Protein AF-A0A537DQ21-F1 (afdb_monomer_lite)

Radius of gyration: 23.21 Å; chains: 1; bounding box: 79×29×56 Å

Sequence (182 aa):
MGNKAKCPYCGSSEFLPQNDAANEPIEVVCAACGGHASRQILLEWLTENAESGGIMHSEKDLIPLSEAAYLAVRRISLLSDSKIGTESQRLDTAAIALSVDVPIYAIDDRGALRRIDQKALLTGRIRDGGRRLVFGDKRAPITGLVVVKDEALKALDGLAALNIARAVNASDSTSRDGEDGR

pLDDT: mean 71.39, std 15.25, range [37.38, 91.62]

Structure (mmCIF, N/CA/C/O backbone):
data_AF-A0A537DQ21-F1
#
_entry.id   AF-A0A537DQ21-F1
#
loop_
_atom_site.group_PDB
_atom_site.id
_atom_site.type_symbol
_atom_site.label_atom_id
_atom_site.label_alt_id
_atom_site.label_comp_id
_atom_site.label_asym_id
_atom_site.label_entity_id
_atom_site.label_seq_id
_atom_site.pdbx_PDB_ins_code
_atom_site.Cartn_x
_atom_site.Cartn_y
_atom_site.Cartn_z
_atom_site.occupancy
_atom_site.B_iso_or_equiv
_atom_site.auth_seq_id
_atom_site.auth_comp_id
_atom_site.auth_asym_id
_atom_site.auth_atom_id
_atom_site.pdbx_PDB_model_num
ATOM 1 N N . MET A 1 1 ? -23.985 -18.567 19.179 1.00 38.38 1 MET A N 1
ATOM 2 C CA . MET A 1 1 ? -24.040 -17.891 20.493 1.00 38.38 1 MET A CA 1
ATOM 3 C C . MET A 1 1 ? -22.611 -17.563 20.886 1.00 38.38 1 MET A C 1
ATOM 5 O O . MET A 1 1 ? -21.898 -18.472 21.281 1.00 38.38 1 MET A O 1
ATOM 9 N N . GLY A 1 2 ? -22.160 -16.328 20.647 1.00 47.22 2 GLY A N 1
ATOM 10 C CA . GLY A 1 2 ? -20.809 -15.893 21.022 1.00 47.22 2 GLY A CA 1
ATOM 11 C C . GLY A 1 2 ? -20.709 -15.719 22.537 1.00 47.22 2 GLY A C 1
ATOM 12 O O . GLY A 1 2 ? -21.616 -15.150 23.149 1.00 47.22 2 GLY A O 1
ATOM 13 N N . ASN A 1 3 ? -19.657 -16.270 23.141 1.00 55.78 3 ASN A N 1
ATOM 14 C CA . ASN A 1 3 ? -19.362 -16.095 24.559 1.00 55.78 3 ASN A CA 1
ATOM 15 C C . ASN A 1 3 ? -18.824 -14.679 24.777 1.00 55.78 3 ASN A C 1
ATOM 17 O O . ASN A 1 3 ? -17.620 -14.475 24.704 1.00 55.78 3 ASN A O 1
ATOM 21 N N . LYS A 1 4 ? -19.721 -13.733 25.075 1.00 63.91 4 LYS A N 1
ATOM 22 C CA . LYS A 1 4 ? -19.331 -12.376 25.472 1.00 63.91 4 LYS A CA 1
ATOM 23 C C . LYS A 1 4 ? -18.371 -12.434 26.653 1.00 63.91 4 LYS A C 1
ATOM 25 O O . LYS A 1 4 ? -18.690 -13.080 27.660 1.00 63.91 4 LYS A O 1
ATOM 30 N N . ALA A 1 5 ? -17.255 -11.718 26.551 1.00 67.38 5 ALA A N 1
ATOM 31 C CA . ALA A 1 5 ? -16.325 -11.563 27.660 1.00 67.38 5 ALA A CA 1
ATOM 32 C C . ALA A 1 5 ? -17.066 -10.993 28.886 1.00 67.38 5 ALA A C 1
ATOM 34 O O . ALA A 1 5 ? -17.838 -10.035 28.781 1.00 67.38 5 ALA A O 1
ATOM 35 N N . LYS A 1 6 ? -16.869 -11.606 30.058 1.00 76.38 6 LYS A N 1
ATOM 36 C CA . LYS A 1 6 ? -17.468 -11.169 31.328 1.00 76.38 6 LYS A CA 1
ATOM 37 C C . LYS A 1 6 ? -16.381 -10.754 32.299 1.00 76.38 6 LYS A C 1
ATOM 39 O O . LYS A 1 6 ? -15.360 -11.425 32.426 1.00 76.38 6 LYS A O 1
ATOM 44 N N . CYS A 1 7 ? -16.623 -9.668 33.022 1.00 72.38 7 CYS A N 1
ATOM 45 C CA . CYS A 1 7 ? -15.722 -9.196 34.056 1.00 72.38 7 CYS A CA 1
ATOM 46 C C . CYS A 1 7 ? -15.596 -10.271 35.148 1.00 72.38 7 CYS A C 1
ATOM 48 O O . CYS A 1 7 ? -16.616 -10.672 35.710 1.00 72.38 7 CYS A O 1
ATOM 50 N N . PRO A 1 8 ? -14.379 -10.712 35.504 1.00 69.06 8 PRO A N 1
ATOM 51 C CA . PRO A 1 8 ? -14.191 -11.745 36.522 1.00 69.06 8 PRO A CA 1
ATOM 52 C C . PRO A 1 8 ? -14.562 -11.265 37.934 1.00 69.06 8 PRO A C 1
ATOM 54 O O . PRO A 1 8 ? -14.778 -12.088 38.817 1.00 69.06 8 PRO A O 1
ATOM 57 N N . TYR A 1 9 ? -14.658 -9.948 38.148 1.00 71.44 9 TYR A N 1
ATOM 58 C CA . TYR A 1 9 ? -14.951 -9.353 39.453 1.00 71.44 9 TYR A CA 1
ATOM 59 C C . TYR A 1 9 ? -16.447 -9.129 39.700 1.00 71.44 9 TYR A C 1
ATOM 61 O O . TYR A 1 9 ? -16.919 -9.349 40.810 1.00 71.44 9 TYR A O 1
ATOM 69 N N . CYS A 1 10 ? -17.200 -8.690 38.685 1.00 78.81 10 CYS A N 1
ATOM 70 C CA . CYS A 1 10 ? -18.622 -8.347 38.838 1.00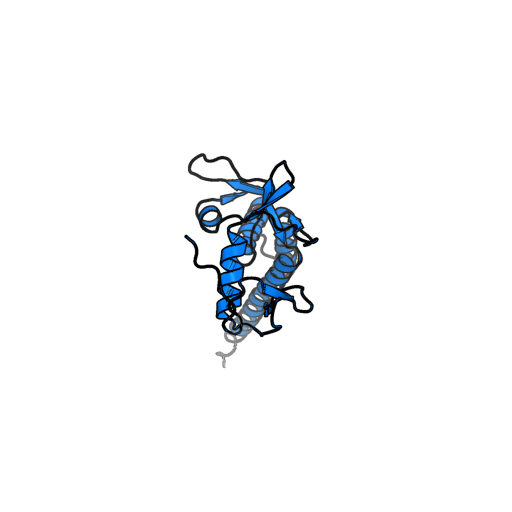 78.81 10 CYS A CA 1
ATOM 71 C C . CYS A 1 10 ? -19.557 -9.035 37.831 1.00 78.81 10 CYS A C 1
ATOM 73 O O . CYS A 1 10 ? -20.770 -8.866 37.907 1.00 78.81 10 CYS A O 1
ATOM 75 N N . GLY A 1 11 ? -19.022 -9.791 36.869 1.00 73.50 11 GLY A N 1
ATOM 76 C CA . GLY A 1 11 ? -19.802 -10.501 35.853 1.00 73.50 11 GLY A CA 1
ATOM 77 C C . GLY A 1 11 ? -20.388 -9.630 34.734 1.00 73.50 11 GLY A C 1
ATOM 78 O O . GLY A 1 11 ? -21.026 -10.184 33.838 1.00 73.50 11 GLY A O 1
ATOM 79 N N . SER A 1 12 ? -20.177 -8.306 34.752 1.00 78.19 12 SER A N 1
ATOM 80 C CA . SER A 1 12 ? -20.641 -7.395 33.693 1.00 78.19 12 SER A CA 1
ATOM 81 C C . SER A 1 12 ? -19.907 -7.636 32.369 1.00 78.19 12 SER A C 1
ATOM 83 O O . SER A 1 12 ? -18.726 -7.977 32.368 1.00 78.19 12 SER A O 1
ATOM 85 N N . SER A 1 13 ? -20.595 -7.442 31.244 1.00 75.94 13 SER A N 1
ATOM 86 C CA . SER A 1 13 ? -20.014 -7.489 29.892 1.00 75.94 13 SER A CA 1
ATOM 87 C C . SER A 1 13 ? -19.664 -6.103 29.336 1.00 75.94 13 SER A C 1
ATOM 89 O O . SER A 1 13 ? -19.333 -5.979 28.161 1.00 75.94 13 SER A O 1
ATOM 91 N N . GLU A 1 14 ? -19.800 -5.050 30.142 1.00 73.50 14 GLU A N 1
ATOM 92 C CA . GLU A 1 14 ? -19.530 -3.673 29.730 1.00 73.50 14 GLU A CA 1
ATOM 93 C C . GLU A 1 14 ? -18.108 -3.265 30.124 1.00 73.50 14 GLU A C 1
ATOM 95 O O . GLU A 1 14 ? -17.760 -3.163 31.308 1.00 73.50 14 GLU A O 1
ATOM 100 N N . PHE A 1 15 ? -17.285 -3.027 29.105 1.00 73.12 15 PHE A N 1
ATOM 101 C CA . PHE A 1 15 ? -15.885 -2.644 29.238 1.00 73.12 15 PHE A CA 1
ATOM 102 C C . PHE A 1 15 ? -15.621 -1.332 28.508 1.00 73.12 15 PHE A C 1
ATOM 104 O O . PHE A 1 15 ? -16.144 -1.107 27.416 1.00 73.12 15 PHE A O 1
ATOM 111 N N . LEU A 1 16 ? -14.792 -0.485 29.114 1.00 72.44 16 LEU A N 1
ATOM 112 C CA . LEU A 1 16 ? -14.299 0.753 28.526 1.00 72.44 16 LEU A CA 1
ATOM 113 C C . LEU A 1 16 ? -12.812 0.591 28.190 1.00 72.44 16 LEU A C 1
ATOM 115 O O . LEU A 1 16 ? -12.043 0.196 29.073 1.00 72.44 16 LEU A O 1
ATOM 119 N N . PRO A 1 17 ? -12.392 0.885 26.950 1.00 67.94 17 PRO A N 1
ATOM 120 C CA . PRO A 1 17 ? -10.983 0.874 26.598 1.00 67.94 17 PRO A CA 1
ATOM 121 C C . PRO A 1 17 ? -10.271 2.054 27.265 1.00 67.94 17 PRO A C 1
ATOM 123 O O . PRO A 1 17 ? -10.732 3.195 27.213 1.00 67.94 17 PRO A O 1
ATOM 126 N N . GLN A 1 18 ? -9.147 1.763 27.908 1.00 67.00 18 GLN A N 1
ATOM 12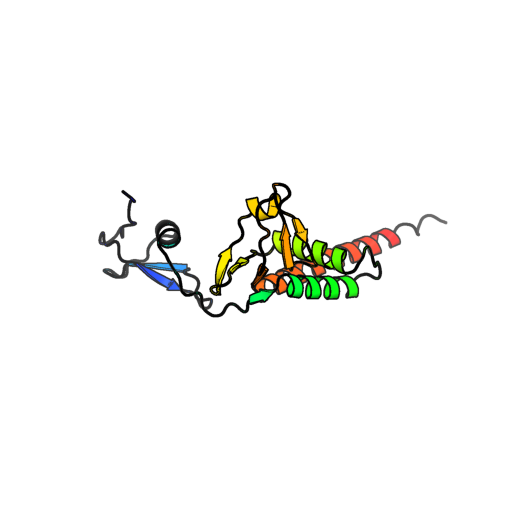7 C CA . GLN A 1 18 ? -8.156 2.750 28.301 1.00 67.00 18 GLN A CA 1
ATOM 128 C C . GLN A 1 18 ? -7.110 2.784 27.202 1.00 67.00 18 GLN A C 1
ATOM 130 O O . GLN A 1 18 ? -6.421 1.791 26.948 1.00 67.00 18 GLN A O 1
ATOM 135 N N . ASN A 1 19 ? -7.040 3.928 26.535 1.00 70.38 19 ASN A N 1
ATOM 136 C CA . ASN A 1 19 ? -6.126 4.117 25.432 1.00 70.38 19 ASN A CA 1
ATOM 137 C C . ASN A 1 19 ? -4.846 4.800 25.910 1.00 70.38 19 ASN A C 1
ATOM 139 O O . ASN A 1 19 ? -4.866 5.608 26.840 1.00 70.38 19 ASN A O 1
ATOM 143 N N . ASP A 1 20 ? -3.732 4.482 25.266 1.00 59.00 20 ASP A N 1
ATOM 144 C CA . ASP A 1 20 ? -2.487 5.209 25.465 1.00 59.00 20 ASP A CA 1
ATOM 145 C C . ASP A 1 20 ? -2.507 6.585 24.769 1.00 59.00 20 ASP A C 1
ATOM 147 O O . ASP A 1 20 ? -3.505 7.019 24.186 1.00 59.00 20 ASP A O 1
ATOM 151 N N . ALA A 1 21 ? -1.377 7.295 24.814 1.00 46.75 21 ALA A N 1
ATOM 152 C CA . ALA A 1 21 ? -1.223 8.586 24.144 1.00 46.75 21 ALA A CA 1
ATOM 153 C C . ALA A 1 21 ? -1.355 8.505 22.607 1.00 46.75 21 ALA A C 1
ATOM 155 O O . ALA A 1 21 ? -1.585 9.532 21.970 1.00 46.75 21 ALA A O 1
ATOM 156 N N . ALA A 1 22 ? -1.227 7.311 22.014 1.00 53.75 22 ALA A N 1
ATOM 157 C CA . ALA A 1 22 ? -1.464 7.041 20.596 1.00 53.75 22 ALA A CA 1
ATOM 158 C C . ALA A 1 22 ? -2.924 6.632 20.306 1.00 53.75 22 ALA A C 1
ATOM 160 O O . ALA A 1 22 ? -3.269 6.311 19.167 1.00 53.75 22 ALA A O 1
ATOM 161 N N . ASN A 1 23 ? -3.796 6.708 21.317 1.00 59.12 23 ASN A N 1
ATOM 162 C CA . ASN A 1 23 ? -5.193 6.295 21.284 1.00 59.12 23 ASN A CA 1
ATOM 163 C C . ASN A 1 23 ? -5.382 4.794 20.962 1.00 59.12 23 ASN A C 1
ATOM 165 O O . ASN A 1 23 ? -6.430 4.397 20.448 1.00 59.12 23 ASN A O 1
ATOM 169 N N . GLU A 1 24 ? -4.385 3.959 21.267 1.00 52.00 24 GLU A N 1
ATOM 170 C CA . GLU A 1 24 ? -4.451 2.504 21.131 1.00 52.00 24 GLU A CA 1
ATOM 171 C C . GLU A 1 24 ? -4.918 1.867 22.451 1.00 52.00 24 GLU A C 1
ATOM 173 O O . GLU A 1 24 ? -4.410 2.234 23.514 1.00 52.00 24 GLU A O 1
ATOM 178 N N . PRO A 1 25 ? -5.873 0.915 22.429 1.00 58.41 25 PRO A N 1
ATOM 179 C CA . PRO A 1 25 ? -6.387 0.299 23.646 1.00 58.41 25 PRO A CA 1
ATOM 180 C C . PRO A 1 25 ? -5.317 -0.597 24.276 1.00 58.41 25 PRO A C 1
ATOM 182 O O . PRO A 1 25 ? -5.022 -1.685 23.778 1.00 58.41 25 PRO A O 1
ATOM 185 N N . ILE A 1 26 ? -4.738 -0.136 25.384 1.00 64.75 26 ILE A N 1
ATOM 186 C CA . ILE A 1 26 ? -3.705 -0.856 26.144 1.00 64.75 26 ILE A CA 1
ATOM 187 C C . ILE A 1 26 ? -4.309 -1.714 27.253 1.00 64.75 26 ILE A C 1
ATOM 189 O O . ILE A 1 26 ? -3.779 -2.776 27.581 1.00 64.75 26 ILE A O 1
ATOM 193 N N . GLU A 1 27 ? -5.448 -1.286 27.792 1.00 67.88 27 GLU A N 1
ATOM 194 C CA . GLU A 1 27 ? -6.199 -1.997 28.818 1.00 67.88 27 GLU A CA 1
ATOM 195 C C . GLU A 1 27 ? -7.699 -1.799 28.602 1.00 67.88 27 GLU A C 1
ATOM 197 O O . GLU A 1 27 ? -8.142 -0.830 27.989 1.00 67.88 27 GLU A O 1
ATOM 202 N N . VAL A 1 28 ? -8.505 -2.714 29.130 1.00 70.06 28 VAL A N 1
ATOM 203 C CA . VAL A 1 28 ? -9.951 -2.521 29.249 1.00 70.06 28 VAL A CA 1
ATOM 204 C C . VAL A 1 28 ? -10.324 -2.560 30.718 1.00 70.06 28 VAL A C 1
ATOM 206 O O . VAL A 1 28 ? -9.917 -3.452 31.465 1.00 70.06 28 VAL A O 1
ATOM 209 N N . VAL A 1 29 ? -11.108 -1.576 31.136 1.00 75.00 29 VAL A N 1
ATOM 210 C CA . VAL A 1 29 ? -11.578 -1.440 32.511 1.00 75.00 29 VAL A CA 1
ATOM 211 C C . VAL A 1 29 ? -13.067 -1.731 32.530 1.00 75.00 29 VAL A C 1
ATOM 213 O O . VAL A 1 29 ? -13.823 -1.241 31.689 1.00 75.00 29 VAL A O 1
ATOM 216 N N . CYS A 1 30 ? -13.512 -2.553 33.479 1.00 77.12 30 CYS A N 1
ATOM 217 C CA . CYS A 1 30 ? -14.936 -2.816 33.626 1.00 77.12 30 CYS A CA 1
ATOM 218 C C . CYS A 1 30 ? -15.671 -1.532 34.026 1.00 77.12 30 CYS A C 1
ATOM 220 O O . CYS A 1 30 ? -15.371 -0.947 35.067 1.00 77.12 30 CYS A O 1
ATOM 222 N N . ALA A 1 31 ? -16.673 -1.135 33.239 1.00 75.31 31 ALA A N 1
ATOM 223 C CA . ALA A 1 31 ? -17.441 0.085 33.482 1.00 75.31 31 ALA A CA 1
ATOM 224 C C . ALA A 1 31 ? -18.227 0.036 34.806 1.00 75.31 31 ALA A C 1
ATOM 226 O O . ALA A 1 31 ? -18.458 1.066 35.430 1.00 75.31 31 ALA A O 1
ATOM 227 N N . ALA A 1 32 ? -18.616 -1.166 35.246 1.00 76.75 32 ALA A N 1
ATOM 228 C CA . ALA A 1 32 ? -19.454 -1.358 36.426 1.00 76.75 32 ALA A CA 1
ATOM 229 C C . ALA A 1 32 ? -18.672 -1.342 37.748 1.00 76.75 32 ALA A C 1
ATOM 231 O O . ALA A 1 32 ? -19.185 -0.861 38.754 1.00 76.75 32 ALA A O 1
ATOM 232 N N . CYS A 1 33 ? -17.454 -1.892 37.776 1.00 75.62 33 CYS A N 1
ATOM 233 C CA . CYS A 1 33 ? -16.698 -2.055 39.024 1.00 75.62 33 CYS A CA 1
ATOM 234 C C . CYS A 1 33 ? -15.294 -1.441 39.005 1.00 75.62 33 CYS A C 1
ATOM 236 O O . CYS A 1 33 ? -14.586 -1.548 40.002 1.00 75.62 33 CYS A O 1
ATOM 238 N N . GLY A 1 34 ? -14.857 -0.857 37.885 1.00 70.19 34 GLY A N 1
ATOM 239 C CA . GLY A 1 34 ? -13.508 -0.300 37.739 1.00 70.19 34 GLY A CA 1
ATOM 240 C C . GLY A 1 34 ? -12.388 -1.348 37.756 1.00 70.19 34 GLY A C 1
ATOM 241 O O . GLY A 1 34 ? -11.220 -0.998 37.865 1.00 70.19 34 GLY A O 1
ATOM 242 N N . GLY A 1 35 ? -12.725 -2.639 37.677 1.00 70.75 35 GLY A N 1
ATOM 243 C CA . GLY A 1 35 ? -11.740 -3.718 37.693 1.00 70.75 35 GLY A CA 1
ATOM 244 C C . GLY A 1 35 ? -10.944 -3.752 36.390 1.00 70.75 35 GLY A C 1
ATOM 245 O O . GLY A 1 35 ? -11.543 -3.818 35.312 1.00 70.75 35 GLY A O 1
ATOM 246 N N . HIS A 1 36 ? -9.614 -3.733 36.494 1.00 66.50 36 HIS A N 1
ATOM 247 C CA . HIS A 1 36 ? -8.709 -3.908 35.358 1.00 66.50 36 HIS A CA 1
ATOM 248 C C . HIS A 1 36 ? -8.836 -5.334 34.824 1.00 66.50 36 HIS A C 1
ATOM 250 O O . HIS A 1 36 ? -8.743 -6.303 35.585 1.00 66.50 36 HIS A O 1
ATOM 256 N N . ALA A 1 37 ? -9.086 -5.475 33.525 1.00 62.75 37 ALA A N 1
ATOM 257 C CA . ALA A 1 37 ? -9.184 -6.780 32.894 1.00 62.75 37 ALA A CA 1
ATOM 258 C C . ALA A 1 37 ? -7.824 -7.205 32.325 1.00 62.75 37 ALA A C 1
ATOM 260 O O . ALA A 1 37 ? -7.077 -6.407 31.763 1.00 62.75 37 ALA A O 1
ATOM 261 N N . SER A 1 38 ? -7.501 -8.489 32.475 1.00 61.75 38 SER A N 1
ATOM 262 C CA . SER A 1 38 ? -6.268 -9.075 31.955 1.00 61.75 38 SER A CA 1
ATOM 263 C C . SER A 1 38 ? -6.226 -9.029 30.422 1.00 61.75 38 SER A C 1
ATOM 265 O O . SER A 1 38 ? -7.258 -9.016 29.750 1.00 61.75 38 SER A O 1
ATOM 267 N N . ARG A 1 39 ? -5.012 -9.074 29.854 1.00 60.56 39 ARG A N 1
ATOM 268 C CA . ARG A 1 39 ? -4.732 -9.035 28.402 1.00 60.56 39 ARG A CA 1
ATOM 269 C C . ARG A 1 39 ? -5.609 -9.972 27.556 1.00 60.56 39 ARG A C 1
ATOM 271 O O . ARG A 1 39 ? -5.870 -9.686 26.396 1.00 60.56 39 ARG A O 1
ATOM 278 N N . GLN A 1 40 ? -6.065 -11.084 28.125 1.00 65.94 40 GLN A N 1
ATOM 279 C CA . GLN A 1 40 ? -6.933 -12.040 27.442 1.00 65.94 40 GLN A CA 1
ATOM 280 C C . GLN A 1 40 ? -8.330 -11.470 27.139 1.00 65.94 40 GLN A C 1
ATOM 282 O O . GLN A 1 40 ? -8.832 -11.659 26.039 1.00 65.94 40 GLN A O 1
ATOM 287 N N . ILE A 1 41 ? -8.900 -10.685 28.057 1.00 65.62 41 ILE A N 1
ATOM 288 C CA . ILE A 1 41 ? -10.210 -10.036 27.890 1.00 65.62 41 ILE A CA 1
ATOM 289 C C . ILE A 1 41 ? -10.126 -8.892 26.868 1.00 65.62 41 ILE A C 1
ATOM 291 O O . ILE A 1 41 ? -11.047 -8.704 26.079 1.00 65.62 41 ILE A O 1
ATOM 295 N N . LEU A 1 42 ? -8.999 -8.169 26.829 1.00 63.75 42 LEU A N 1
ATOM 296 C CA . LEU A 1 42 ? -8.722 -7.166 25.794 1.00 63.75 42 LEU A CA 1
ATOM 297 C C . LEU A 1 42 ? -8.724 -7.796 24.392 1.00 63.75 42 LEU A C 1
ATOM 299 O O . LEU A 1 42 ? -9.329 -7.254 23.471 1.00 63.75 42 LEU A O 1
ATOM 303 N N . LEU A 1 43 ? -8.073 -8.952 24.235 1.00 63.88 43 LEU A N 1
ATOM 304 C CA . LEU A 1 43 ? -8.009 -9.658 22.954 1.00 63.88 43 LEU A CA 1
ATOM 305 C C . LEU A 1 43 ? -9.382 -10.178 22.513 1.00 63.88 43 LEU A C 1
ATOM 307 O O . LEU A 1 43 ? -9.736 -10.000 21.351 1.00 63.88 43 LEU A O 1
ATOM 311 N N . GLU A 1 44 ? -10.163 -10.752 23.431 1.00 67.44 44 GLU A N 1
ATOM 312 C CA . GLU A 1 44 ? -11.531 -11.212 23.150 1.00 67.44 44 GLU A CA 1
ATOM 313 C C . GLU A 1 44 ? -12.445 -10.044 22.738 1.00 67.44 44 GLU A C 1
ATOM 315 O O . GLU A 1 44 ? -13.144 -10.130 21.727 1.00 67.44 44 GLU A O 1
ATOM 320 N N . TRP A 1 45 ? -12.368 -8.907 23.440 1.00 65.12 45 TRP A N 1
ATOM 321 C CA . TRP A 1 45 ? -13.129 -7.700 23.104 1.00 65.12 45 TRP A CA 1
ATOM 322 C C . TRP A 1 45 ? -12.741 -7.129 21.731 1.00 65.12 45 TRP A C 1
ATOM 324 O O . TRP A 1 45 ? -13.616 -6.754 20.950 1.00 65.12 45 TRP A O 1
ATOM 334 N N . LEU A 1 46 ? -11.448 -7.097 21.392 1.00 62.91 46 LEU A N 1
ATOM 335 C CA . LEU A 1 46 ? -10.978 -6.639 20.079 1.00 62.91 46 LEU A CA 1
ATOM 336 C C . LEU A 1 46 ? -11.475 -7.540 18.942 1.00 62.91 46 LEU A C 1
ATOM 338 O O . LEU A 1 46 ? -11.837 -7.033 17.881 1.00 62.91 46 LEU A O 1
ATOM 342 N N . THR A 1 47 ? -11.535 -8.857 19.156 1.00 61.16 47 THR A N 1
ATOM 343 C CA . THR A 1 47 ? -12.077 -9.789 18.157 1.00 61.16 47 THR A CA 1
ATOM 344 C C . THR A 1 47 ? -13.591 -9.671 18.002 1.00 61.16 47 THR A C 1
ATOM 346 O O . THR A 1 47 ? -14.079 -9.701 16.877 1.00 61.16 47 THR A O 1
ATOM 349 N N . GLU A 1 48 ? -14.340 -9.461 19.090 1.00 57.69 48 GLU A N 1
ATOM 350 C CA . GLU A 1 48 ? -15.802 -9.311 19.031 1.00 57.69 48 GLU A CA 1
ATOM 351 C C . GLU A 1 48 ? -16.231 -7.989 18.364 1.00 57.69 48 GLU A C 1
ATOM 353 O O . GLU A 1 48 ? -17.200 -7.964 17.601 1.00 57.69 48 GLU A O 1
ATOM 358 N N . ASN A 1 49 ? -15.492 -6.894 18.584 1.00 50.56 49 ASN A N 1
ATOM 359 C CA . ASN A 1 49 ? -15.772 -5.597 17.951 1.00 50.56 49 ASN A CA 1
ATOM 360 C C . ASN A 1 49 ? -15.244 -5.492 16.511 1.00 50.56 49 ASN A C 1
ATOM 362 O O . ASN A 1 49 ? -15.695 -4.632 15.758 1.00 50.56 49 ASN A O 1
ATOM 366 N N . ALA A 1 50 ? -14.335 -6.377 16.091 1.00 51.62 50 ALA A N 1
ATOM 367 C CA . ALA A 1 50 ? -13.914 -6.460 14.693 1.00 51.62 50 ALA A CA 1
ATOM 368 C C . ALA A 1 50 ? -15.016 -7.033 13.777 1.00 51.62 50 ALA A C 1
ATOM 370 O O . ALA A 1 50 ? -15.037 -6.731 12.583 1.00 51.62 50 ALA A O 1
ATOM 371 N N . GLU A 1 51 ? -15.946 -7.830 14.317 1.00 45.00 51 GLU A N 1
ATOM 372 C CA . GLU A 1 51 ? -16.997 -8.500 13.535 1.00 45.00 51 GLU A CA 1
ATOM 373 C C . GLU A 1 51 ? -18.318 -7.709 13.452 1.00 45.00 51 GLU A C 1
ATOM 375 O O . GLU A 1 51 ? -19.143 -7.983 12.580 1.00 45.00 51 GLU A O 1
ATOM 380 N N . SER A 1 52 ? -18.526 -6.694 14.299 1.00 39.56 52 SER A N 1
ATOM 381 C CA . SER A 1 52 ? -19.750 -5.875 14.322 1.00 39.56 52 SER A CA 1
ATOM 382 C C . SER A 1 52 ? -19.479 -4.406 13.993 1.00 39.56 52 SER A C 1
ATOM 384 O O . SER A 1 52 ? -19.466 -3.565 14.876 1.00 39.56 52 SER A O 1
ATOM 386 N N . GLY A 1 53 ? -19.329 -4.111 12.700 1.00 38.09 53 GLY A N 1
ATOM 387 C CA . GLY A 1 53 ? -19.711 -2.833 12.086 1.00 38.09 53 GLY A CA 1
ATOM 388 C C . GLY A 1 53 ? -19.011 -1.544 12.544 1.00 38.09 53 GLY A C 1
ATOM 389 O O . GLY A 1 53 ? -19.270 -1.021 13.616 1.00 38.09 53 GLY A O 1
ATOM 390 N N . GLY A 1 54 ? -18.300 -0.925 11.597 1.00 41.66 54 GLY A N 1
ATOM 391 C CA . GLY A 1 54 ? -18.250 0.532 11.453 1.00 41.66 54 GLY A CA 1
ATOM 392 C C . GLY A 1 54 ? -17.549 1.281 12.578 1.00 41.66 54 GLY A C 1
ATOM 393 O O . GLY A 1 54 ? -18.192 1.830 13.464 1.00 41.66 54 GLY A O 1
ATOM 394 N N . ILE A 1 55 ? -16.232 1.418 12.465 1.00 37.38 55 ILE A N 1
ATOM 395 C CA . ILE A 1 55 ? -15.496 2.380 13.277 1.00 37.38 55 ILE A CA 1
ATOM 396 C C . ILE A 1 55 ? -15.127 3.550 12.373 1.00 37.38 55 ILE A C 1
ATOM 398 O O . ILE A 1 55 ? -14.384 3.405 11.402 1.00 37.38 55 ILE A O 1
ATOM 402 N N . MET A 1 56 ? -15.705 4.709 12.688 1.00 39.44 56 MET A N 1
ATOM 403 C CA . MET A 1 56 ? -15.182 6.013 12.301 1.00 39.44 56 MET A CA 1
ATOM 404 C C . MET A 1 56 ? -13.682 6.027 12.615 1.00 39.44 56 MET A C 1
ATOM 406 O O . MET A 1 56 ? -13.292 6.067 13.780 1.00 39.44 56 MET A O 1
ATOM 410 N N . HIS A 1 57 ? -12.835 5.952 11.591 1.00 40.22 57 HIS A N 1
ATOM 411 C CA . HIS A 1 57 ? -11.396 6.049 11.778 1.00 40.22 57 HIS A CA 1
ATOM 412 C C . HIS A 1 57 ? -10.960 7.495 11.565 1.00 40.22 57 HIS A C 1
ATOM 414 O O . HIS A 1 57 ? -11.010 8.024 10.457 1.00 40.22 57 HIS A O 1
ATOM 420 N N . SER A 1 58 ? -10.571 8.100 12.688 1.00 37.69 58 SER A N 1
ATOM 421 C CA . SER A 1 58 ? -9.809 9.340 12.818 1.00 37.69 58 SER A CA 1
ATOM 422 C C . SER A 1 58 ? -8.737 9.462 11.732 1.00 37.69 58 SER A C 1
ATOM 424 O O . SER A 1 58 ? -8.097 8.465 11.401 1.00 37.69 58 SER A O 1
ATOM 426 N N . GLU A 1 59 ? -8.563 10.683 11.225 1.00 45.41 59 GLU A N 1
ATOM 427 C CA . GLU A 1 59 ? -7.624 11.172 10.200 1.00 45.41 59 GLU A CA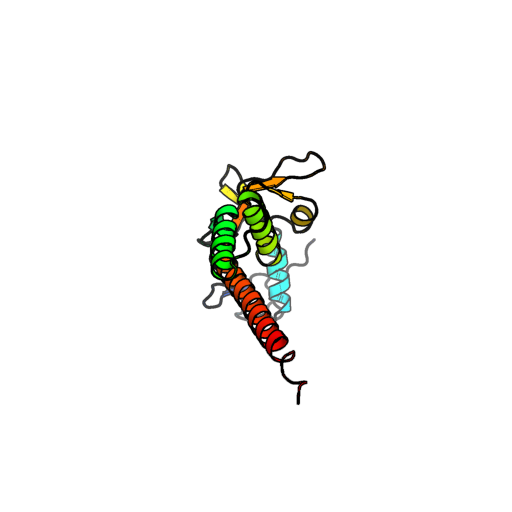 1
ATOM 428 C C . GLU A 1 59 ? -6.224 10.518 10.222 1.00 45.41 59 GLU A C 1
ATOM 430 O O . GLU A 1 59 ? -5.232 11.133 10.605 1.00 45.41 59 GLU A O 1
ATOM 435 N N . LYS A 1 60 ? -6.091 9.264 9.781 1.00 56.47 60 LYS A N 1
ATOM 436 C CA . LYS A 1 60 ? -4.794 8.753 9.336 1.00 56.47 60 LYS A CA 1
ATOM 437 C C . LYS A 1 60 ? -4.534 9.399 7.984 1.00 56.47 60 LYS A C 1
ATOM 439 O O . LYS A 1 60 ? -5.330 9.217 7.068 1.00 56.47 60 LYS A O 1
ATOM 444 N N . ASP A 1 61 ? -3.449 10.159 7.879 1.00 82.00 61 ASP A N 1
ATOM 445 C CA . ASP A 1 61 ? -3.000 10.806 6.644 1.00 82.00 61 ASP A CA 1
ATOM 446 C C . ASP A 1 61 ? -2.762 9.702 5.589 1.00 82.00 61 ASP A C 1
ATOM 448 O O . ASP A 1 61 ? -1.738 9.012 5.593 1.00 82.00 61 ASP A O 1
ATOM 452 N N . LEU A 1 62 ? -3.764 9.431 4.750 1.00 85.81 62 LEU A N 1
ATOM 453 C CA . LEU A 1 62 ? -3.700 8.406 3.711 1.00 85.81 62 LEU A CA 1
ATOM 454 C C . LEU A 1 62 ? -3.105 9.027 2.455 1.00 85.81 62 LEU A C 1
ATOM 456 O O . LEU A 1 62 ? -3.580 10.057 1.980 1.00 85.81 62 LEU A O 1
ATOM 460 N N . ILE A 1 63 ? -2.108 8.364 1.879 1.00 87.81 63 ILE A N 1
ATOM 461 C CA . ILE A 1 63 ? -1.567 8.735 0.571 1.00 87.81 63 ILE A CA 1
ATOM 462 C C . ILE A 1 63 ? -1.833 7.625 -0.446 1.00 87.81 63 ILE A C 1
ATOM 464 O O . ILE A 1 63 ? -1.857 6.441 -0.083 1.00 87.81 63 ILE A O 1
ATOM 468 N N . PRO A 1 64 ? -2.014 7.966 -1.733 1.00 91.62 64 PRO A N 1
ATOM 469 C CA . PRO A 1 64 ? -2.058 6.980 -2.801 1.00 91.62 64 PRO A CA 1
ATOM 470 C C . PRO A 1 64 ? -0.823 6.078 -2.774 1.00 91.62 64 PRO A C 1
ATOM 472 O O . PRO A 1 64 ? 0.308 6.552 -2.647 1.00 91.62 64 PRO A O 1
ATOM 475 N N . LEU A 1 65 ? -1.010 4.775 -2.989 1.00 91.62 65 LEU A N 1
ATOM 476 C CA . LEU A 1 65 ? 0.104 3.826 -3.070 1.00 91.62 65 LEU A CA 1
ATOM 477 C C . LEU A 1 65 ? 1.100 4.216 -4.174 1.00 91.62 65 LEU A C 1
ATOM 479 O O . LEU A 1 65 ? 2.305 4.044 -4.012 1.00 91.62 65 LEU A O 1
ATOM 483 N N . SER A 1 66 ? 0.621 4.804 -5.273 1.00 88.31 66 SER A N 1
ATOM 484 C CA . SER A 1 66 ? 1.489 5.334 -6.327 1.00 88.31 66 SER A CA 1
ATOM 485 C C . SER A 1 66 ? 2.372 6.493 -5.867 1.00 88.31 66 SER A C 1
ATOM 487 O O . SER A 1 66 ? 3.493 6.641 -6.345 1.00 88.31 66 SER A O 1
ATOM 489 N N . GLU A 1 67 ? 1.878 7.318 -4.943 1.00 87.81 67 GLU A N 1
ATOM 490 C CA . GLU A 1 67 ? 2.654 8.407 -4.351 1.00 87.81 67 GLU A CA 1
ATOM 491 C C . GLU A 1 67 ? 3.700 7.856 -3.378 1.00 87.81 67 GLU A C 1
ATOM 493 O O . GLU A 1 67 ? 4.876 8.201 -3.481 1.00 87.81 67 GLU A O 1
ATOM 498 N N . ALA A 1 68 ? 3.318 6.910 -2.516 1.00 89.62 68 ALA A N 1
ATOM 499 C CA . ALA A 1 68 ? 4.262 6.214 -1.642 1.00 89.62 68 ALA A CA 1
ATOM 500 C C . ALA A 1 68 ? 5.373 5.508 -2.445 1.00 89.62 68 ALA A C 1
ATOM 502 O O . ALA A 1 68 ? 6.557 5.631 -2.129 1.00 89.62 68 ALA A O 1
ATOM 503 N N . ALA A 1 69 ? 5.013 4.833 -3.539 1.00 88.88 69 ALA A N 1
ATOM 504 C CA . ALA A 1 69 ? 5.961 4.194 -4.447 1.00 88.88 69 ALA A CA 1
ATOM 505 C C . ALA A 1 69 ? 6.893 5.206 -5.129 1.00 88.88 69 ALA A C 1
ATOM 507 O O . ALA A 1 69 ? 8.083 4.941 -5.303 1.00 88.88 69 ALA A O 1
ATOM 508 N N . TYR A 1 70 ? 6.384 6.385 -5.485 1.00 85.75 70 TYR A N 1
ATOM 509 C CA . TYR A 1 70 ? 7.203 7.463 -6.030 1.00 85.75 70 TYR A CA 1
ATOM 510 C C . TYR A 1 70 ? 8.231 7.978 -5.021 1.00 85.75 70 TYR A C 1
ATOM 512 O O . TYR A 1 70 ? 9.409 8.118 -5.362 1.00 85.75 70 TYR A O 1
ATOM 520 N N . LEU A 1 71 ? 7.812 8.202 -3.772 1.00 85.81 71 LEU A N 1
ATOM 521 C CA . LEU A 1 71 ? 8.709 8.579 -2.678 1.00 85.81 71 LEU A CA 1
ATOM 522 C C . LEU A 1 71 ? 9.785 7.509 -2.453 1.00 85.81 71 LEU A C 1
ATOM 524 O O . LEU A 1 71 ? 10.963 7.843 -2.313 1.00 85.81 71 LEU A O 1
ATOM 528 N N . ALA A 1 72 ? 9.409 6.231 -2.524 1.00 83.81 72 ALA A N 1
ATOM 529 C CA . ALA A 1 72 ? 10.334 5.108 -2.429 1.00 83.81 72 ALA A CA 1
ATOM 530 C C . ALA A 1 72 ? 11.394 5.127 -3.538 1.00 83.81 72 ALA A C 1
ATOM 532 O O . ALA A 1 72 ? 12.593 5.083 -3.263 1.00 83.81 72 ALA A O 1
ATOM 533 N N . VAL A 1 73 ? 10.965 5.237 -4.801 1.00 79.94 73 VAL A N 1
ATOM 534 C CA . VAL A 1 73 ? 11.873 5.261 -5.957 1.00 79.94 73 VAL A CA 1
ATOM 535 C C . VAL A 1 73 ? 12.798 6.469 -5.890 1.00 79.94 73 VAL A C 1
ATOM 537 O O . VAL A 1 73 ? 13.991 6.327 -6.153 1.00 79.94 73 VAL A O 1
ATOM 540 N N . ARG A 1 74 ? 12.285 7.644 -5.508 1.00 81.00 74 ARG A N 1
ATOM 541 C CA . ARG A 1 74 ? 13.089 8.852 -5.272 1.00 81.00 74 ARG A CA 1
ATOM 542 C C . ARG A 1 74 ? 14.158 8.606 -4.216 1.00 81.00 74 ARG A C 1
ATOM 544 O O . ARG A 1 74 ? 15.320 8.910 -4.460 1.00 81.00 74 ARG A O 1
ATOM 551 N N . ARG A 1 75 ? 13.784 8.018 -3.078 1.00 75.88 75 ARG A N 1
ATOM 552 C CA . ARG A 1 75 ? 14.708 7.738 -1.976 1.00 75.88 75 ARG A CA 1
ATOM 553 C C . ARG A 1 75 ? 15.794 6.741 -2.373 1.00 75.88 75 ARG A C 1
ATOM 555 O O . ARG A 1 75 ? 16.959 6.994 -2.098 1.00 75.88 75 ARG A O 1
ATOM 562 N N . ILE A 1 76 ? 15.430 5.659 -3.061 1.00 69.06 76 ILE A N 1
ATOM 563 C CA . ILE A 1 76 ? 16.372 4.633 -3.536 1.00 69.06 76 ILE A CA 1
ATOM 564 C C . ILE A 1 76 ? 17.284 5.187 -4.636 1.00 69.06 76 ILE A C 1
ATOM 566 O O . ILE A 1 76 ? 18.481 4.926 -4.625 1.00 69.06 76 ILE A O 1
ATOM 570 N N . SER A 1 77 ? 16.750 5.991 -5.560 1.00 67.88 77 SER A N 1
ATOM 571 C CA . SER A 1 77 ? 17.544 6.586 -6.648 1.00 67.88 77 SER A CA 1
ATOM 572 C C . SER A 1 77 ? 18.594 7.575 -6.135 1.00 67.88 77 SER A C 1
ATOM 574 O O . SER A 1 77 ? 19.621 7.748 -6.775 1.00 67.88 77 SER A O 1
ATOM 576 N N . LEU A 1 78 ? 18.372 8.208 -4.977 1.00 60.84 78 LEU A N 1
ATOM 577 C CA . LEU A 1 78 ? 19.400 9.023 -4.313 1.00 60.84 78 LEU A CA 1
ATOM 578 C C . LEU A 1 78 ? 20.559 8.181 -3.754 1.00 60.84 78 LEU A C 1
ATOM 580 O O . LEU A 1 78 ? 21.619 8.726 -3.470 1.00 60.84 78 LEU A O 1
ATOM 584 N N . LEU A 1 79 ? 20.355 6.875 -3.569 1.00 60.91 79 LEU A N 1
ATOM 585 C CA . LEU A 1 79 ? 21.326 5.951 -2.982 1.00 60.91 79 LEU A CA 1
ATOM 586 C C . LEU A 1 79 ? 22.010 5.062 -4.032 1.00 60.91 79 LEU A C 1
ATOM 588 O O . LEU A 1 79 ? 22.887 4.275 -3.684 1.00 60.91 79 LEU A O 1
ATOM 592 N N . SER A 1 80 ? 21.593 5.104 -5.301 1.00 56.84 80 SER A N 1
ATOM 593 C CA . SER A 1 80 ? 22.105 4.208 -6.344 1.00 56.84 80 SER A CA 1
ATOM 594 C C . SER A 1 80 ? 21.966 4.811 -7.743 1.00 56.84 80 SER A C 1
ATOM 596 O O . SER A 1 80 ? 20.863 5.148 -8.168 1.00 56.84 80 SER A O 1
ATOM 598 N N . ASP A 1 81 ? 23.068 4.851 -8.499 1.00 57.44 81 ASP A N 1
ATOM 599 C CA . ASP A 1 81 ? 23.105 5.330 -9.896 1.00 57.44 81 ASP A CA 1
ATOM 600 C C . ASP A 1 81 ? 22.505 4.332 -10.912 1.00 57.44 81 ASP A C 1
ATOM 602 O O . ASP A 1 81 ? 22.302 4.633 -12.092 1.00 57.44 81 ASP A O 1
ATOM 606 N N . SER A 1 82 ? 22.180 3.122 -10.458 1.00 54.50 82 SER A N 1
ATOM 607 C CA . SER A 1 82 ? 21.689 2.031 -11.296 1.00 54.50 82 SER A CA 1
ATOM 608 C C . SER A 1 82 ? 20.218 2.227 -11.683 1.00 54.50 82 SER A C 1
ATOM 610 O O . SER A 1 82 ? 19.299 1.799 -10.982 1.00 54.50 82 SER A O 1
ATOM 612 N N . LYS A 1 83 ? 19.963 2.835 -12.849 1.00 59.72 83 LYS A N 1
ATOM 613 C CA . LYS A 1 83 ? 18.619 2.909 -13.453 1.00 59.72 83 LYS A CA 1
ATOM 614 C C . LYS A 1 83 ? 18.242 1.577 -14.115 1.00 59.72 83 LYS A C 1
ATOM 616 O O . LYS A 1 83 ? 18.362 1.423 -15.326 1.00 59.72 83 LYS A O 1
ATOM 621 N N . ILE A 1 84 ? 17.776 0.609 -13.326 1.00 57.75 84 ILE A N 1
ATOM 622 C CA . ILE A 1 84 ? 17.243 -0.660 -13.849 1.00 57.75 84 ILE A CA 1
ATOM 623 C C . ILE A 1 84 ? 15.743 -0.501 -14.154 1.00 57.75 84 ILE A C 1
ATOM 625 O O . ILE A 1 84 ? 14.953 -0.190 -13.264 1.00 57.75 84 ILE A O 1
ATOM 629 N N . GLY A 1 85 ? 15.347 -0.744 -15.409 1.00 66.75 85 GLY A N 1
ATOM 630 C CA . GLY A 1 85 ? 13.947 -0.762 -15.855 1.00 66.75 85 GLY A CA 1
ATOM 631 C C . GLY A 1 85 ? 13.322 0.610 -16.152 1.00 66.75 85 GLY A C 1
ATOM 632 O O . GLY A 1 85 ? 13.886 1.672 -15.884 1.00 66.75 85 GLY A O 1
ATOM 633 N N . THR A 1 86 ? 12.119 0.588 -16.731 1.00 79.12 86 THR A N 1
ATOM 634 C CA . THR A 1 86 ? 11.316 1.801 -16.984 1.00 79.12 86 THR A CA 1
ATOM 635 C C . THR A 1 86 ? 10.839 2.435 -15.671 1.00 79.12 86 THR A C 1
ATOM 637 O O . THR A 1 86 ? 10.771 1.777 -14.634 1.00 79.12 86 THR A O 1
ATOM 640 N N . GLU A 1 87 ? 10.480 3.722 -15.680 1.00 75.94 87 GLU A N 1
ATOM 641 C CA . GLU A 1 87 ? 9.914 4.395 -14.497 1.00 75.94 87 GLU A CA 1
ATOM 642 C C . GLU A 1 87 ? 8.675 3.675 -13.950 1.00 75.94 87 GLU A C 1
ATOM 644 O O . GLU A 1 87 ? 8.604 3.399 -12.757 1.00 75.94 87 GLU A O 1
ATOM 649 N N . SER A 1 88 ? 7.755 3.268 -14.827 1.00 73.69 88 SER A N 1
ATOM 650 C CA . SER A 1 88 ? 6.558 2.528 -14.420 1.00 73.69 88 SER A CA 1
ATOM 651 C C . SER A 1 88 ? 6.891 1.188 -13.754 1.00 73.69 88 SER A C 1
ATOM 653 O O . SER A 1 88 ? 6.274 0.850 -12.749 1.00 73.69 88 SER A O 1
ATOM 655 N N . GLN A 1 89 ? 7.893 0.454 -14.249 1.00 78.00 89 GLN A N 1
ATOM 656 C CA . GLN A 1 89 ? 8.342 -0.797 -13.622 1.00 78.00 89 GLN A CA 1
ATOM 657 C C . GLN A 1 89 ? 8.985 -0.565 -12.251 1.00 78.00 89 GLN A C 1
ATOM 659 O O . GLN A 1 89 ? 8.782 -1.359 -11.332 1.00 78.00 89 GLN A O 1
ATOM 664 N N . ARG A 1 90 ? 9.748 0.522 -12.095 1.00 81.38 90 ARG A N 1
ATOM 665 C CA . ARG A 1 90 ? 10.347 0.896 -10.807 1.00 81.38 90 ARG A CA 1
ATOM 666 C C . ARG A 1 90 ? 9.277 1.250 -9.778 1.00 81.38 90 ARG A C 1
ATOM 668 O O . ARG A 1 90 ? 9.360 0.784 -8.646 1.00 81.38 90 ARG A O 1
ATOM 675 N N . LEU A 1 91 ? 8.252 1.997 -10.183 1.00 83.69 91 LEU A N 1
ATOM 676 C CA . LEU A 1 91 ? 7.107 2.317 -9.331 1.00 83.69 91 LEU A CA 1
ATOM 677 C C . LEU A 1 91 ? 6.294 1.067 -8.962 1.00 83.69 91 LEU A C 1
ATOM 679 O O . LEU A 1 91 ? 5.953 0.901 -7.796 1.00 83.69 91 LEU A O 1
ATOM 683 N N . ASP A 1 92 ? 6.042 0.155 -9.908 1.00 83.75 92 ASP A N 1
ATOM 684 C CA . ASP A 1 92 ? 5.389 -1.133 -9.614 1.00 83.75 92 ASP A CA 1
ATOM 685 C C . ASP A 1 92 ? 6.194 -1.936 -8.581 1.00 83.75 92 ASP A C 1
ATOM 687 O O . ASP A 1 92 ? 5.640 -2.450 -7.613 1.00 83.75 92 ASP A O 1
ATOM 691 N N . THR A 1 93 ? 7.516 -2.002 -8.755 1.00 83.25 93 THR A N 1
ATOM 692 C CA . THR A 1 93 ? 8.418 -2.733 -7.850 1.00 83.25 93 THR A CA 1
ATOM 693 C C . THR A 1 93 ? 8.420 -2.122 -6.451 1.00 83.25 93 THR A C 1
ATOM 695 O O . THR A 1 93 ? 8.315 -2.843 -5.461 1.00 83.25 93 THR A O 1
ATOM 698 N N . ALA A 1 94 ? 8.490 -0.794 -6.359 1.00 85.31 94 ALA A N 1
ATOM 699 C CA . ALA A 1 94 ? 8.421 -0.079 -5.093 1.00 85.31 94 ALA A CA 1
ATOM 700 C C . ALA A 1 94 ? 7.075 -0.277 -4.382 1.00 85.31 94 ALA A C 1
ATOM 702 O O . ALA A 1 94 ? 7.048 -0.514 -3.178 1.00 85.31 94 ALA A O 1
ATOM 703 N N . ALA A 1 95 ? 5.965 -0.234 -5.120 1.00 88.69 95 ALA A N 1
ATOM 704 C CA . ALA A 1 95 ? 4.639 -0.490 -4.568 1.00 88.69 95 ALA A CA 1
ATOM 705 C C . ALA A 1 95 ? 4.504 -1.928 -4.034 1.00 88.69 95 ALA A C 1
ATOM 707 O O . ALA A 1 95 ? 3.906 -2.139 -2.981 1.00 88.69 95 ALA A O 1
ATOM 708 N N . ILE A 1 96 ? 5.090 -2.912 -4.727 1.00 84.88 96 ILE A N 1
ATOM 709 C CA . ILE A 1 96 ? 5.146 -4.304 -4.258 1.00 84.88 96 ILE A CA 1
ATOM 710 C C . ILE A 1 96 ? 5.965 -4.407 -2.972 1.00 84.88 96 ILE A C 1
ATOM 712 O O . ILE A 1 96 ? 5.487 -5.008 -2.015 1.00 84.88 96 ILE A O 1
ATOM 716 N N . ALA A 1 97 ? 7.155 -3.805 -2.922 1.00 83.50 97 ALA A N 1
ATOM 717 C CA . ALA A 1 97 ? 7.989 -3.817 -1.721 1.00 83.50 97 ALA A CA 1
ATOM 718 C C . ALA A 1 97 ? 7.252 -3.204 -0.519 1.00 83.50 97 ALA A C 1
ATOM 720 O O . ALA A 1 97 ? 7.164 -3.831 0.530 1.00 83.50 97 ALA A O 1
ATOM 721 N N . LEU A 1 98 ? 6.619 -2.043 -0.707 1.00 84.69 98 LEU A N 1
ATOM 722 C CA . LEU A 1 98 ? 5.800 -1.406 0.327 1.00 84.69 98 LEU A CA 1
ATOM 723 C C . LEU A 1 98 ? 4.644 -2.295 0.797 1.00 84.69 98 LEU A C 1
ATOM 725 O O . LEU A 1 98 ? 4.341 -2.303 1.982 1.00 84.69 98 LEU A O 1
ATOM 729 N N . SER A 1 99 ? 4.023 -3.074 -0.094 1.00 84.94 99 SER A N 1
ATOM 730 C CA . SER A 1 99 ? 2.918 -3.971 0.280 1.00 84.94 99 SER A CA 1
ATOM 731 C C . SER A 1 99 ? 3.323 -5.139 1.188 1.00 84.94 99 SER A C 1
ATOM 733 O O . SER A 1 99 ? 2.446 -5.809 1.735 1.00 84.94 99 SER A O 1
ATOM 735 N N . VAL A 1 100 ? 4.627 -5.401 1.332 1.00 83.25 100 VAL A N 1
ATOM 736 C CA . VAL A 1 100 ? 5.158 -6.405 2.265 1.00 83.25 100 VAL A CA 1
ATOM 737 C C . VAL A 1 100 ? 5.188 -5.856 3.689 1.00 83.25 100 VAL A C 1
ATOM 739 O O . VAL A 1 100 ? 4.794 -6.560 4.617 1.00 83.25 100 VAL A O 1
ATOM 742 N N . ASP A 1 101 ? 5.618 -4.605 3.846 1.00 83.06 101 ASP A N 1
ATOM 743 C CA . ASP A 1 101 ? 5.871 -3.992 5.154 1.00 83.06 101 ASP A CA 1
ATOM 744 C C . ASP A 1 101 ? 4.694 -3.139 5.652 1.00 83.06 101 ASP A C 1
ATOM 746 O O . ASP A 1 101 ? 4.564 -2.895 6.851 1.00 83.06 101 ASP A O 1
ATOM 750 N N . VAL A 1 102 ? 3.824 -2.690 4.742 1.00 87.69 102 VAL A N 1
ATOM 751 C CA . VAL A 1 102 ? 2.749 -1.734 5.027 1.00 87.69 102 VAL A CA 1
ATOM 752 C C . VAL A 1 102 ? 1.395 -2.296 4.586 1.00 87.69 102 VA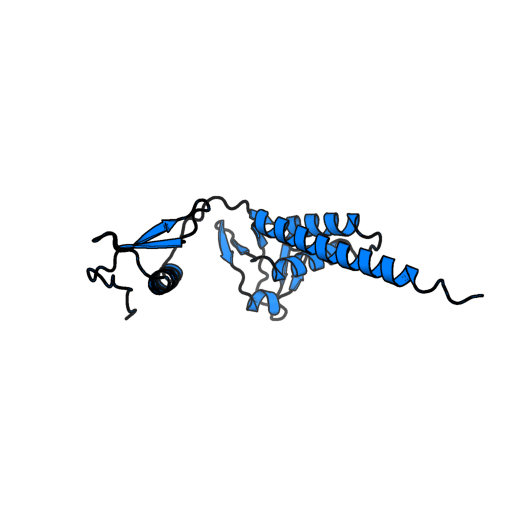L A C 1
ATOM 754 O O . VAL A 1 102 ? 1.247 -2.749 3.445 1.00 87.69 102 VAL A O 1
ATOM 757 N N . PRO A 1 103 ? 0.363 -2.245 5.448 1.00 87.75 103 PRO A N 1
ATOM 758 C CA . PRO A 1 103 ? -1.000 -2.572 5.059 1.00 87.75 103 PRO A CA 1
ATOM 759 C C . PRO A 1 103 ? -1.486 -1.718 3.879 1.00 87.75 103 PRO A C 1
ATOM 761 O O . PRO A 1 103 ? -1.490 -0.488 3.936 1.00 87.75 103 PRO A O 1
ATOM 764 N N . ILE A 1 104 ? -1.959 -2.384 2.824 1.00 89.12 104 ILE A N 1
ATOM 765 C CA . ILE A 1 104 ? -2.604 -1.728 1.684 1.00 89.12 104 ILE A CA 1
ATOM 766 C C . ILE A 1 104 ? -4.113 -1.690 1.904 1.00 89.12 104 ILE A C 1
ATOM 768 O O . ILE A 1 104 ? -4.732 -2.698 2.259 1.00 89.12 104 ILE A O 1
ATOM 772 N N . TYR A 1 105 ? -4.715 -0.544 1.619 1.00 90.94 105 TYR A N 1
ATOM 773 C CA . TYR A 1 105 ? -6.157 -0.353 1.615 1.00 90.94 105 TYR A CA 1
ATOM 774 C C . TYR A 1 105 ? -6.624 0.035 0.212 1.00 90.94 105 TYR A C 1
ATOM 776 O O . TYR A 1 105 ? -5.843 0.517 -0.605 1.00 90.94 105 TYR A O 1
ATOM 784 N N . ALA A 1 106 ? -7.904 -0.171 -0.070 1.00 89.00 106 ALA A N 1
ATOM 785 C CA . ALA A 1 106 ? -8.591 0.445 -1.192 1.00 89.00 106 ALA A CA 1
ATOM 786 C C . ALA A 1 106 ? -9.700 1.350 -0.675 1.00 89.00 106 ALA A C 1
ATOM 788 O O . ALA A 1 106 ? -10.405 0.991 0.268 1.00 89.00 106 ALA A O 1
ATOM 789 N N . ILE A 1 107 ? -9.849 2.493 -1.329 1.00 82.62 107 ILE A N 1
ATOM 790 C CA . ILE A 1 107 ? -10.996 3.380 -1.175 1.00 82.62 107 ILE A CA 1
ATOM 791 C C . ILE A 1 107 ? -11.959 3.067 -2.319 1.00 82.62 107 ILE A C 1
ATOM 793 O O . ILE A 1 107 ? -11.560 3.097 -3.485 1.00 82.62 107 ILE A O 1
ATOM 797 N N . ASP A 1 108 ? -13.200 2.714 -1.991 1.00 78.81 108 ASP A N 1
ATOM 798 C CA . ASP A 1 108 ? -14.250 2.544 -2.997 1.00 78.81 108 ASP A CA 1
ATOM 799 C C . ASP A 1 108 ? -14.862 3.889 -3.433 1.00 78.81 108 ASP A C 1
ATOM 801 O O . ASP A 1 108 ? -14.563 4.944 -2.873 1.00 78.81 108 ASP A O 1
ATOM 805 N N . ASP A 1 109 ? -15.751 3.867 -4.428 1.00 75.56 109 ASP A N 1
ATOM 806 C CA . ASP A 1 109 ? -16.396 5.081 -4.958 1.00 75.56 109 ASP A CA 1
ATOM 807 C C . ASP A 1 109 ? -17.241 5.836 -3.913 1.00 75.56 109 ASP A C 1
ATOM 809 O O . ASP A 1 109 ? -17.611 6.991 -4.118 1.00 75.56 109 ASP A O 1
ATOM 813 N N . ARG A 1 110 ? -17.571 5.185 -2.792 1.00 71.44 110 ARG A N 1
ATOM 814 C CA . ARG A 1 110 ? -18.328 5.761 -1.674 1.00 71.44 110 ARG A CA 1
ATOM 815 C C . ARG A 1 110 ? -17.408 6.290 -0.573 1.00 71.44 110 ARG A C 1
ATOM 817 O O . ARG A 1 110 ? -17.905 6.754 0.450 1.00 71.44 110 ARG A O 1
ATOM 824 N N . GLY A 1 111 ? -16.091 6.224 -0.770 1.00 69.12 111 GLY A N 1
ATOM 825 C CA . GLY A 1 111 ? -15.094 6.630 0.212 1.00 69.12 111 GLY A CA 1
ATOM 826 C C . GLY A 1 111 ? -14.865 5.598 1.317 1.00 69.12 111 GLY A C 1
ATOM 827 O O . GLY A 1 111 ? -14.167 5.899 2.283 1.00 69.12 111 GLY A O 1
ATOM 828 N N . ALA A 1 112 ? -15.437 4.393 1.216 1.00 75.94 112 ALA A N 1
ATOM 829 C CA . ALA A 1 112 ? -15.243 3.370 2.229 1.00 75.94 112 ALA A CA 1
ATOM 830 C C . ALA A 1 112 ? -13.849 2.755 2.092 1.00 75.94 112 ALA A C 1
ATOM 832 O O . ALA A 1 112 ? -13.442 2.286 1.025 1.00 75.94 112 ALA A O 1
ATOM 833 N N . LEU A 1 113 ? -13.124 2.752 3.208 1.00 80.75 113 LEU A N 1
ATOM 834 C CA . LEU A 1 113 ? -11.794 2.181 3.297 1.00 80.75 113 LEU A CA 1
ATOM 835 C C . LEU A 1 113 ? -11.896 0.682 3.581 1.00 80.75 113 LEU A C 1
ATOM 837 O O . LEU A 1 113 ? -12.449 0.259 4.596 1.00 80.75 113 LEU A O 1
ATOM 841 N N . ARG A 1 114 ? -11.315 -0.131 2.704 1.00 84.06 114 ARG A N 1
ATOM 842 C CA . ARG A 1 114 ? -11.248 -1.583 2.860 1.00 84.06 114 ARG A CA 1
ATOM 843 C C . ARG A 1 114 ? -9.805 -2.044 2.803 1.00 84.06 114 ARG A C 1
ATOM 845 O O . ARG A 1 114 ? -9.122 -1.830 1.804 1.00 84.06 114 ARG A O 1
ATOM 852 N N . ARG A 1 115 ? -9.347 -2.737 3.844 1.00 87.25 115 ARG A N 1
ATOM 853 C CA . ARG A 1 115 ? -8.032 -3.387 3.824 1.00 87.25 115 ARG A CA 1
ATOM 854 C C . ARG A 1 115 ? -7.998 -4.459 2.734 1.00 87.25 115 ARG A C 1
ATOM 856 O O . ARG A 1 115 ? -8.952 -5.217 2.561 1.00 87.25 115 ARG A O 1
ATOM 863 N N . ILE A 1 116 ? -6.904 -4.510 1.983 1.00 85.19 116 ILE A N 1
ATOM 864 C CA . ILE A 1 116 ? -6.676 -5.558 0.994 1.00 85.19 116 ILE A CA 1
ATOM 865 C C . ILE A 1 116 ? -6.104 -6.781 1.698 1.00 85.19 116 ILE A C 1
ATOM 867 O O . ILE A 1 116 ? -5.070 -6.708 2.362 1.00 85.19 116 ILE A O 1
ATOM 871 N N . ASP A 1 117 ? -6.775 -7.917 1.528 1.00 83.06 117 ASP A N 1
ATOM 872 C CA . ASP A 1 117 ? -6.322 -9.183 2.089 1.00 83.06 117 ASP A CA 1
ATOM 873 C C . ASP A 1 117 ? -4.972 -9.602 1.510 1.00 83.06 117 ASP A C 1
ATOM 875 O O . ASP A 1 117 ? -4.719 -9.489 0.306 1.00 83.06 117 ASP A O 1
ATOM 879 N N . GLN A 1 118 ? -4.136 -10.214 2.345 1.00 77.56 118 GLN A N 1
ATOM 880 C CA . GLN A 1 118 ? -2.829 -10.715 1.925 1.00 77.56 118 GLN A CA 1
ATOM 881 C C . GLN A 1 118 ? -2.944 -11.731 0.777 1.00 77.56 118 GLN A C 1
ATOM 883 O O . GLN A 1 118 ? -2.151 -11.713 -0.160 1.00 77.56 118 GLN A O 1
ATOM 888 N N . LYS A 1 119 ? -3.994 -12.563 0.772 1.00 80.38 119 LYS A N 1
ATOM 889 C CA . LYS A 1 119 ? -4.290 -13.479 -0.341 1.00 80.38 119 LYS A CA 1
ATOM 890 C C . LYS A 1 119 ? -4.522 -12.734 -1.661 1.00 80.38 119 LYS A C 1
ATOM 892 O O . LYS A 1 119 ? -4.116 -13.218 -2.717 1.00 80.38 119 LYS A O 1
ATOM 897 N N . ALA A 1 120 ? -5.172 -11.572 -1.625 1.00 81.50 120 ALA A N 1
ATOM 898 C CA . ALA A 1 120 ? -5.387 -10.756 -2.815 1.00 81.50 120 ALA A CA 1
ATOM 899 C C . ALA A 1 120 ? -4.073 -10.128 -3.300 1.00 81.50 120 ALA A C 1
ATOM 901 O O . ALA A 1 120 ? -3.815 -10.148 -4.499 1.00 81.50 120 ALA A O 1
ATOM 902 N N . LEU A 1 121 ? -3.211 -9.662 -2.391 1.00 83.81 121 LEU A N 1
ATOM 903 C CA . LEU A 1 121 ? -1.877 -9.155 -2.741 1.00 83.81 121 LEU A CA 1
ATOM 904 C C . LEU A 1 121 ? -0.974 -10.244 -3.344 1.00 83.81 121 LEU A C 1
ATOM 906 O O . LEU A 1 121 ? -0.249 -9.970 -4.291 1.00 83.81 121 LEU A O 1
ATOM 910 N N . LEU A 1 122 ? -1.064 -11.484 -2.852 1.00 82.88 122 LEU A N 1
ATOM 911 C CA . LEU A 1 122 ? -0.281 -12.620 -3.360 1.00 82.88 122 LEU A CA 1
ATOM 912 C C . LEU A 1 122 ? -0.767 -13.145 -4.719 1.00 82.88 122 LEU A C 1
ATOM 914 O O . LEU A 1 122 ? 0.023 -13.663 -5.505 1.00 82.88 122 LEU A O 1
ATOM 918 N N . THR A 1 123 ? -2.073 -13.064 -4.985 1.00 82.25 123 THR A N 1
ATOM 919 C CA . THR A 1 123 ? -2.675 -13.571 -6.235 1.00 82.25 123 THR A CA 1
ATOM 920 C C . THR A 1 123 ? -2.828 -12.497 -7.310 1.00 82.25 123 THR A C 1
ATOM 922 O O . THR A 1 123 ? -2.975 -12.817 -8.491 1.00 82.25 123 THR A O 1
ATOM 925 N N . GLY A 1 124 ? -2.809 -11.227 -6.914 1.00 86.44 124 GLY A N 1
ATOM 926 C CA . GLY A 1 124 ? -2.855 -10.078 -7.803 1.00 86.44 124 GLY A CA 1
ATOM 927 C C . GLY A 1 124 ? -1.464 -9.570 -8.175 1.00 86.44 124 GLY A C 1
ATOM 928 O O . GLY A 1 124 ? -0.446 -9.946 -7.605 1.00 86.44 124 GLY A O 1
ATOM 929 N N . ARG A 1 125 ? -1.422 -8.685 -9.168 1.00 88.94 125 ARG A N 1
ATOM 930 C CA . ARG A 1 125 ? -0.229 -7.935 -9.560 1.00 88.94 125 ARG A CA 1
ATOM 931 C C . ARG A 1 125 ? -0.512 -6.452 -9.452 1.00 88.94 125 ARG A C 1
ATOM 933 O O . ARG A 1 125 ? -1.463 -5.961 -10.060 1.00 88.94 125 ARG A O 1
ATOM 940 N N . ILE A 1 126 ? 0.328 -5.750 -8.706 1.00 89.44 126 ILE A N 1
ATOM 941 C CA . ILE A 1 126 ? 0.303 -4.292 -8.658 1.00 89.44 126 ILE A CA 1
ATOM 942 C C . ILE A 1 126 ? 0.863 -3.760 -9.983 1.00 89.44 126 ILE A C 1
ATOM 944 O O . ILE A 1 126 ? 1.885 -4.249 -10.469 1.00 89.44 126 ILE A O 1
ATOM 948 N N . ARG A 1 127 ? 0.137 -2.830 -10.609 1.00 88.88 127 ARG A N 1
ATOM 949 C CA . ARG A 1 127 ? 0.429 -2.283 -11.941 1.00 88.88 127 ARG A CA 1
ATOM 950 C C . ARG A 1 127 ? 0.167 -0.781 -12.001 1.00 88.88 127 ARG A C 1
ATOM 952 O O . ARG A 1 127 ? -0.486 -0.207 -11.125 1.00 88.88 127 ARG A O 1
ATOM 959 N N . ASP A 1 128 ? 0.621 -0.181 -13.099 1.00 85.44 128 ASP A N 1
ATOM 960 C CA . ASP A 1 128 ? 0.487 1.242 -13.428 1.00 85.44 128 ASP A CA 1
ATOM 961 C C . ASP A 1 128 ? 1.109 2.158 -12.366 1.00 85.44 128 ASP A C 1
ATOM 963 O O . ASP A 1 128 ? 0.549 3.186 -11.989 1.00 85.44 128 ASP A O 1
ATOM 967 N N . GLY A 1 129 ? 2.268 1.757 -11.851 1.00 78.88 129 GLY A N 1
ATOM 968 C CA . GLY A 1 129 ? 3.009 2.472 -10.824 1.00 78.88 129 GLY A CA 1
ATOM 969 C C . GLY A 1 129 ? 2.313 2.464 -9.471 1.00 78.88 129 GLY A C 1
ATOM 970 O O . GLY A 1 129 ? 2.291 3.491 -8.803 1.00 78.88 129 GLY A O 1
ATOM 971 N N . GLY A 1 130 ? 1.697 1.346 -9.080 1.00 84.75 130 GLY A N 1
ATOM 972 C CA . GLY A 1 130 ? 1.017 1.241 -7.783 1.00 84.75 130 GLY A CA 1
ATOM 973 C C . GLY A 1 130 ? -0.445 1.688 -7.767 1.00 84.75 130 GLY A C 1
ATOM 974 O O . GLY A 1 130 ? -1.044 1.756 -6.700 1.00 84.75 130 GLY A O 1
ATOM 975 N N . ARG A 1 131 ? -1.042 2.003 -8.923 1.00 87.00 131 ARG A N 1
ATOM 976 C CA . ARG A 1 131 ? -2.410 2.553 -8.992 1.00 87.00 131 ARG A CA 1
ATOM 977 C C . ARG A 1 131 ? -3.508 1.498 -8.934 1.00 87.00 131 ARG A C 1
ATOM 979 O O . ARG A 1 131 ? -4.631 1.808 -8.536 1.00 87.00 131 ARG A O 1
ATOM 986 N N . ARG A 1 132 ? -3.213 0.271 -9.370 1.00 91.12 132 ARG A N 1
ATOM 987 C CA . ARG A 1 132 ? -4.204 -0.808 -9.433 1.00 91.12 132 ARG A CA 1
ATOM 988 C C . ARG A 1 132 ? -3.614 -2.175 -9.129 1.00 91.12 132 ARG A C 1
ATOM 990 O O . ARG A 1 132 ? -2.469 -2.457 -9.475 1.00 91.12 132 ARG A O 1
ATOM 997 N N . LEU A 1 133 ? -4.439 -3.036 -8.546 1.00 90.38 133 LEU A N 1
ATOM 998 C CA . LEU A 1 133 ? -4.172 -4.455 -8.341 1.00 90.38 133 LEU A CA 1
ATOM 999 C C . LEU A 1 133 ? -4.984 -5.254 -9.366 1.00 90.38 133 LEU A C 1
ATOM 1001 O O . LEU A 1 133 ? -6.213 -5.207 -9.365 1.00 90.38 133 LEU A O 1
ATOM 1005 N N . VAL A 1 134 ? -4.297 -5.964 -10.259 1.00 91.25 134 VAL A N 1
ATOM 1006 C CA . VAL A 1 134 ? -4.891 -6.713 -11.377 1.00 91.25 134 VAL A CA 1
ATOM 1007 C C . VAL A 1 134 ? -4.759 -8.209 -11.128 1.00 91.25 134 VAL A C 1
ATOM 1009 O O . VAL A 1 134 ? -3.687 -8.678 -10.752 1.00 91.25 134 VAL A O 1
ATOM 1012 N N . PHE A 1 135 ? -5.814 -8.977 -11.387 1.00 89.88 135 PHE A N 1
ATOM 1013 C CA . PHE A 1 135 ? -5.811 -10.426 -11.194 1.00 89.88 135 PHE A CA 1
ATOM 1014 C C . PHE A 1 135 ? -5.740 -11.174 -12.529 1.00 89.88 135 PHE A C 1
ATOM 1016 O O . PHE A 1 135 ? -6.369 -10.784 -13.512 1.00 89.88 135 PHE A O 1
ATOM 1023 N N . GLY A 1 136 ? -4.983 -12.274 -12.567 1.00 84.38 136 GLY A N 1
ATOM 1024 C CA . GLY A 1 136 ? -4.869 -13.125 -13.761 1.00 84.38 136 GLY A CA 1
ATOM 1025 C C . GLY A 1 136 ? -6.122 -13.959 -14.060 1.00 84.38 136 GLY A C 1
ATOM 1026 O O . GLY A 1 136 ? -6.272 -14.478 -15.161 1.00 84.38 136 GLY A O 1
ATOM 1027 N N . ASP A 1 137 ? -7.040 -14.061 -13.100 1.00 85.25 137 ASP A N 1
ATOM 1028 C CA . ASP A 1 137 ? -8.278 -14.846 -13.168 1.00 85.25 137 ASP A CA 1
ATOM 1029 C C . ASP A 1 137 ? -9.492 -14.045 -13.677 1.00 85.25 137 ASP A C 1
ATOM 1031 O O . ASP A 1 137 ? -10.635 -14.461 -13.499 1.00 85.25 137 ASP A O 1
ATOM 1035 N N . LYS A 1 138 ? -9.248 -12.902 -14.334 1.00 82.62 138 LYS A N 1
ATOM 1036 C CA . LYS A 1 138 ? -10.263 -11.997 -14.906 1.00 82.62 138 LYS A CA 1
ATOM 1037 C C . LYS A 1 138 ? -11.207 -11.339 -13.888 1.00 82.62 138 LYS A C 1
ATOM 1039 O O . LYS A 1 138 ? -12.178 -10.708 -14.306 1.00 82.62 138 LYS A O 1
ATOM 1044 N N . ARG A 1 139 ? -10.941 -11.428 -12.579 1.00 86.12 139 ARG A N 1
ATOM 1045 C CA . ARG A 1 139 ? -11.641 -10.591 -11.590 1.00 86.12 139 ARG A CA 1
ATOM 1046 C C . ARG A 1 139 ? -11.387 -9.108 -11.866 1.00 86.12 139 ARG A C 1
ATOM 1048 O O . ARG A 1 139 ? -10.340 -8.735 -12.400 1.00 86.12 139 ARG A O 1
ATOM 1055 N N . ALA A 1 140 ? -12.349 -8.268 -11.482 1.00 87.19 140 ALA A N 1
ATOM 1056 C CA . ALA A 1 140 ? -12.233 -6.825 -11.645 1.00 87.19 140 ALA A CA 1
ATOM 1057 C C . ALA A 1 140 ? -10.980 -6.294 -10.918 1.00 87.19 140 ALA A C 1
ATOM 1059 O O . ALA A 1 140 ? -10.698 -6.727 -9.794 1.00 87.19 140 ALA A O 1
ATOM 1060 N N . PRO A 1 141 ? -10.213 -5.386 -11.546 1.00 89.50 141 PRO A N 1
ATOM 1061 C CA . PRO A 1 141 ? -9.063 -4.780 -10.899 1.00 89.50 141 PRO A CA 1
ATOM 1062 C C . PRO A 1 141 ? -9.516 -3.924 -9.715 1.00 89.50 141 PRO A C 1
ATOM 1064 O O . PRO A 1 141 ? -10.551 -3.264 -9.777 1.00 89.50 141 PRO A O 1
ATOM 1067 N N . ILE A 1 142 ? -8.717 -3.906 -8.652 1.00 89.12 142 ILE A N 1
ATOM 1068 C CA . ILE A 1 142 ? -8.946 -3.014 -7.514 1.00 89.12 142 ILE A CA 1
ATOM 1069 C C . ILE A 1 142 ? -8.147 -1.735 -7.749 1.00 89.12 142 ILE A C 1
ATOM 1071 O O . ILE A 1 142 ? -6.932 -1.787 -7.947 1.00 89.12 142 ILE A O 1
ATOM 1075 N N . THR A 1 143 ? -8.834 -0.599 -7.736 1.00 90.12 143 THR A N 1
ATOM 1076 C CA . THR A 1 143 ? -8.270 0.752 -7.863 1.00 90.12 143 THR A CA 1
ATOM 1077 C C . THR A 1 143 ? -8.359 1.500 -6.531 1.00 90.12 143 THR A C 1
ATOM 1079 O O . THR A 1 143 ? -8.837 0.945 -5.543 1.00 90.12 143 THR A O 1
ATOM 1082 N N . GLY A 1 144 ? -7.874 2.746 -6.485 1.00 86.38 144 GLY A N 1
ATOM 1083 C CA . GLY A 1 144 ? -7.952 3.568 -5.270 1.00 86.38 144 GLY A CA 1
ATOM 1084 C C . GLY A 1 144 ? -7.073 3.035 -4.138 1.00 86.38 144 GLY A C 1
ATOM 1085 O O . GLY A 1 144 ? -7.461 3.101 -2.975 1.00 86.38 144 GLY A O 1
ATOM 1086 N N . LEU A 1 145 ? -5.922 2.448 -4.485 1.00 91.19 145 LEU A N 1
ATOM 1087 C CA . LEU A 1 145 ? -4.998 1.872 -3.513 1.00 91.19 145 LEU A CA 1
ATOM 1088 C C . LEU A 1 145 ? -4.331 2.978 -2.693 1.00 91.19 145 LEU A C 1
ATOM 1090 O O . LEU A 1 145 ? -3.729 3.894 -3.258 1.00 91.19 145 LEU A O 1
ATOM 1094 N N . VAL A 1 146 ? -4.401 2.862 -1.371 1.00 91.44 146 VAL A N 1
A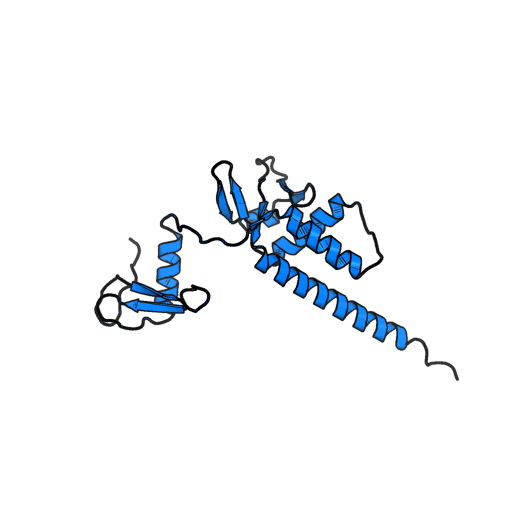TOM 1095 C CA . VAL A 1 146 ? -3.838 3.823 -0.419 1.00 91.44 146 VAL A CA 1
ATOM 1096 C C . VAL A 1 146 ? -3.109 3.117 0.715 1.00 91.44 146 VAL A C 1
ATOM 1098 O O . VAL A 1 146 ? -3.350 1.943 1.009 1.00 91.44 146 VAL A O 1
ATOM 1101 N N . VAL A 1 147 ? -2.218 3.862 1.355 1.00 90.56 147 VAL A N 1
ATOM 1102 C CA . VAL A 1 147 ? -1.460 3.450 2.537 1.00 90.56 147 VAL A CA 1
ATOM 1103 C C . VAL A 1 147 ? -1.471 4.568 3.565 1.00 90.56 147 VAL A C 1
ATOM 1105 O O . VAL A 1 147 ? -1.651 5.738 3.220 1.00 90.56 147 VAL A O 1
ATOM 1108 N N . VAL A 1 148 ? -1.244 4.218 4.827 1.00 90.75 148 VAL A N 1
ATOM 1109 C CA . VAL A 1 148 ? -0.992 5.212 5.870 1.00 90.75 148 VAL A CA 1
ATOM 1110 C C . VAL A 1 148 ? 0.382 5.825 5.613 1.00 90.75 148 VAL A C 1
ATOM 1112 O O . VAL A 1 148 ? 1.383 5.110 5.545 1.00 90.75 148 VAL A O 1
ATOM 1115 N N . LYS A 1 149 ? 0.436 7.147 5.452 1.00 85.06 149 LYS A N 1
ATOM 1116 C CA . LYS A 1 149 ? 1.653 7.892 5.105 1.00 85.06 149 LYS A CA 1
ATOM 1117 C C . LYS A 1 149 ? 2.793 7.632 6.078 1.00 85.06 149 LYS A C 1
ATOM 1119 O O . LYS A 1 149 ? 3.894 7.319 5.639 1.00 85.06 149 LYS A O 1
ATOM 1124 N N . ASP A 1 150 ? 2.529 7.700 7.377 1.00 85.25 150 ASP A N 1
ATOM 1125 C CA . ASP A 1 150 ? 3.564 7.503 8.396 1.00 85.25 150 ASP A CA 1
ATOM 1126 C C . ASP A 1 150 ? 4.131 6.081 8.384 1.00 85.25 150 ASP A C 1
ATOM 1128 O O . ASP A 1 150 ? 5.332 5.890 8.558 1.00 85.25 150 ASP A O 1
ATOM 1132 N N . GLU A 1 151 ? 3.288 5.075 8.142 1.00 87.75 151 GLU A N 1
ATOM 1133 C CA . GLU A 1 151 ? 3.723 3.679 8.018 1.00 87.75 151 GLU A CA 1
ATOM 1134 C C . GLU A 1 151 ? 4.576 3.491 6.757 1.00 87.75 151 GLU A C 1
ATOM 1136 O O . GLU A 1 151 ? 5.638 2.872 6.815 1.00 87.75 151 GLU A O 1
ATOM 1141 N N . ALA A 1 152 ? 4.166 4.102 5.640 1.00 86.56 152 ALA A N 1
ATOM 1142 C CA . ALA A 1 152 ? 4.946 4.110 4.410 1.00 86.56 152 ALA A CA 1
ATOM 1143 C C . ALA A 1 152 ? 6.312 4.774 4.609 1.00 86.56 152 ALA A C 1
ATOM 1145 O O . ALA A 1 152 ? 7.327 4.181 4.257 1.00 86.56 152 ALA A O 1
ATOM 1146 N N . LEU A 1 153 ? 6.369 5.962 5.215 1.00 83.94 153 LEU A N 1
ATOM 1147 C CA . LEU A 1 153 ? 7.629 6.666 5.466 1.00 83.94 153 LEU A CA 1
ATOM 1148 C C . LEU A 1 153 ? 8.563 5.865 6.385 1.00 83.94 153 LEU A C 1
ATOM 1150 O O . LEU A 1 153 ? 9.738 5.705 6.055 1.00 83.94 153 LEU A O 1
ATOM 1154 N N . LYS A 1 154 ? 8.041 5.273 7.468 1.00 85.19 154 LYS A N 1
ATOM 1155 C CA . LYS A 1 154 ? 8.823 4.393 8.355 1.00 85.19 154 LYS A CA 1
ATOM 1156 C C . LYS A 1 154 ? 9.391 3.180 7.612 1.00 85.19 154 LYS A C 1
ATOM 1158 O O . LYS A 1 154 ? 10.558 2.838 7.803 1.00 85.19 154 LYS A O 1
ATOM 1163 N N . ALA A 1 155 ? 8.600 2.546 6.745 1.00 85.00 155 ALA A N 1
ATOM 1164 C CA . ALA A 1 155 ? 9.071 1.427 5.928 1.00 85.00 155 ALA A CA 1
ATOM 1165 C C . ALA A 1 155 ? 10.188 1.857 4.956 1.00 85.00 155 ALA A C 1
ATOM 1167 O O . ALA A 1 155 ? 11.170 1.136 4.767 1.00 85.00 155 ALA A O 1
ATOM 1168 N N . LEU A 1 156 ? 10.089 3.062 4.383 1.00 79.56 156 LEU A N 1
ATOM 1169 C CA . LEU A 1 156 ? 11.126 3.617 3.509 1.00 79.56 156 LEU A CA 1
ATOM 1170 C C . LEU A 1 156 ? 12.441 3.895 4.236 1.00 79.56 156 LEU A C 1
ATOM 1172 O O . LEU A 1 156 ? 13.507 3.643 3.667 1.00 79.56 156 LEU A O 1
ATOM 1176 N N . ASP A 1 157 ? 12.387 4.372 5.477 1.00 73.75 157 ASP A N 1
ATOM 1177 C CA . ASP A 1 157 ? 13.588 4.558 6.294 1.00 73.75 157 ASP A CA 1
ATOM 1178 C C . ASP A 1 157 ? 14.276 3.215 6.593 1.00 73.75 157 ASP A C 1
ATOM 1180 O O . ASP A 1 157 ? 15.503 3.109 6.491 1.00 73.75 157 ASP A O 1
ATOM 1184 N N . GLY A 1 158 ? 13.499 2.155 6.846 1.00 71.31 158 GLY A N 1
ATOM 1185 C CA . GLY A 1 158 ? 14.014 0.787 6.981 1.00 71.31 158 GLY A CA 1
ATOM 1186 C C . GLY A 1 158 ? 14.675 0.254 5.701 1.00 71.31 158 GLY A C 1
ATOM 1187 O O . GLY A 1 158 ? 15.771 -0.313 5.746 1.00 71.31 158 GLY A O 1
ATOM 1188 N N . LEU A 1 159 ? 14.061 0.494 4.537 1.00 65.19 159 LEU A N 1
ATOM 1189 C CA . LEU A 1 159 ? 14.617 0.139 3.222 1.00 65.19 159 LEU A CA 1
ATOM 1190 C C . LEU A 1 159 ? 15.935 0.872 2.927 1.00 65.19 159 LEU A C 1
ATOM 1192 O O . LEU A 1 159 ? 16.871 0.280 2.384 1.00 65.19 159 LEU A O 1
ATOM 1196 N N . ALA A 1 160 ? 16.036 2.152 3.290 1.00 60.25 160 ALA A N 1
ATOM 1197 C CA . ALA A 1 160 ? 17.272 2.917 3.153 1.00 60.25 160 ALA A CA 1
ATOM 1198 C C . ALA A 1 160 ? 18.387 2.355 4.052 1.00 60.25 160 ALA A C 1
ATOM 1200 O O . ALA A 1 160 ? 19.511 2.182 3.581 1.00 60.25 160 ALA A O 1
ATOM 1201 N N . ALA A 1 161 ? 18.077 1.999 5.303 1.00 55.66 161 ALA A N 1
ATOM 1202 C CA . ALA A 1 161 ? 19.042 1.408 6.231 1.00 55.66 161 ALA A CA 1
ATOM 1203 C C . ALA A 1 161 ? 19.619 0.076 5.714 1.00 55.66 161 ALA A C 1
ATOM 1205 O O . ALA A 1 161 ? 20.831 -0.132 5.771 1.00 55.66 161 ALA A O 1
ATOM 1206 N N . LEU A 1 162 ? 18.783 -0.795 5.135 1.00 57.41 162 LEU A N 1
ATOM 1207 C CA . LEU A 1 162 ? 19.228 -2.054 4.520 1.00 57.41 162 LEU A CA 1
ATOM 1208 C C . LEU A 1 162 ? 20.166 -1.830 3.324 1.00 57.41 162 LEU A C 1
ATOM 1210 O O . LEU A 1 162 ? 21.150 -2.555 3.162 1.00 57.41 162 LEU A O 1
ATOM 1214 N N . ASN A 1 163 ? 19.889 -0.820 2.497 1.00 57.44 163 ASN A N 1
ATOM 1215 C CA . ASN A 1 163 ? 20.742 -0.479 1.358 1.00 57.44 163 ASN A CA 1
ATOM 1216 C C . ASN A 1 163 ? 22.072 0.152 1.797 1.00 57.44 163 ASN A C 1
ATOM 1218 O O . ASN A 1 163 ? 23.112 -0.205 1.248 1.00 57.44 163 ASN A O 1
ATOM 1222 N N . ILE A 1 164 ? 22.066 1.016 2.818 1.00 56.09 164 ILE A N 1
ATOM 1223 C CA . ILE A 1 164 ? 23.291 1.583 3.407 1.00 56.09 164 ILE A CA 1
ATOM 1224 C C . ILE A 1 164 ? 24.148 0.471 4.019 1.00 56.09 164 ILE A C 1
ATOM 1226 O O . ILE A 1 164 ? 25.339 0.398 3.734 1.00 56.09 164 ILE A O 1
ATOM 1230 N N . ALA A 1 165 ? 23.550 -0.441 4.790 1.00 48.78 165 ALA A N 1
ATOM 1231 C CA . ALA A 1 165 ? 24.268 -1.577 5.365 1.00 48.78 165 ALA A CA 1
ATOM 1232 C C . ALA A 1 165 ? 24.908 -2.459 4.278 1.00 48.78 165 ALA A C 1
ATOM 1234 O O . ALA A 1 165 ? 26.062 -2.864 4.406 1.00 48.78 165 ALA A O 1
ATOM 1235 N N . ARG A 1 166 ? 24.200 -2.718 3.167 1.00 57.06 166 ARG A N 1
ATOM 1236 C CA . ARG A 1 166 ? 24.775 -3.425 2.009 1.00 57.06 166 ARG A CA 1
ATOM 1237 C C . ARG A 1 166 ? 25.905 -2.645 1.337 1.00 57.06 166 ARG A C 1
ATOM 1239 O O . ARG A 1 166 ? 26.893 -3.266 0.965 1.00 57.06 166 ARG A O 1
ATOM 1246 N N . ALA A 1 167 ? 25.784 -1.327 1.188 1.00 52.44 167 ALA A N 1
ATOM 1247 C CA . ALA A 1 167 ? 26.814 -0.492 0.571 1.00 52.44 167 ALA A CA 1
ATOM 1248 C C . ALA A 1 167 ? 28.095 -0.413 1.422 1.00 52.44 167 ALA A C 1
ATOM 1250 O O . ALA A 1 167 ? 29.192 -0.513 0.873 1.00 52.44 167 ALA A O 1
ATOM 1251 N N . VAL A 1 168 ? 27.966 -0.315 2.750 1.00 53.81 168 VAL A N 1
ATOM 1252 C CA . VAL A 1 168 ? 29.103 -0.378 3.688 1.00 53.81 168 VAL A CA 1
ATOM 1253 C C . VAL A 1 168 ? 29.785 -1.745 3.593 1.00 53.81 168 VAL A C 1
ATOM 1255 O O . VAL A 1 168 ? 30.982 -1.810 3.336 1.00 53.81 168 VAL A O 1
ATOM 1258 N N . ASN A 1 169 ? 29.015 -2.836 3.659 1.00 47.25 169 ASN A N 1
ATOM 1259 C CA . ASN A 1 169 ? 29.562 -4.190 3.524 1.00 47.25 169 ASN A CA 1
ATOM 1260 C C . ASN A 1 169 ? 30.229 -4.439 2.156 1.00 47.25 169 ASN A C 1
ATOM 1262 O O . ASN 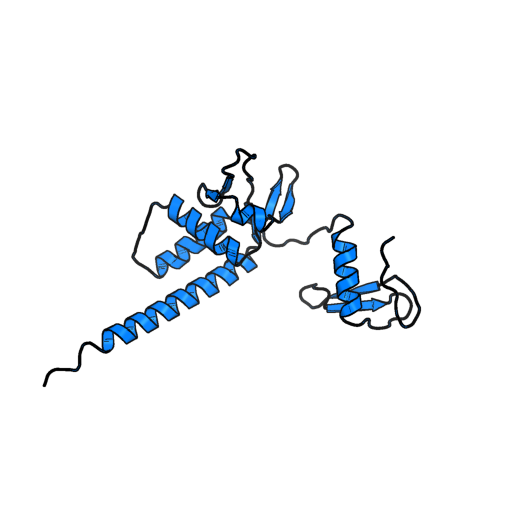A 1 169 ? 31.241 -5.133 2.083 1.00 47.25 169 ASN A O 1
ATOM 1266 N N . ALA A 1 170 ? 29.690 -3.877 1.068 1.00 50.81 170 ALA A N 1
ATOM 1267 C CA . ALA A 1 170 ? 30.302 -3.963 -0.258 1.00 50.81 170 ALA A CA 1
ATOM 1268 C C . ALA A 1 170 ? 31.640 -3.203 -0.316 1.00 50.81 170 ALA A C 1
ATOM 1270 O O . ALA A 1 170 ? 32.621 -3.735 -0.833 1.00 50.81 170 ALA A O 1
ATOM 1271 N N . SER A 1 171 ? 31.700 -2.010 0.280 1.00 51.09 171 SER A N 1
ATOM 1272 C CA . SER A 1 171 ? 32.916 -1.183 0.356 1.00 51.09 171 SER A CA 1
ATOM 1273 C C . SER A 1 171 ? 34.026 -1.850 1.185 1.00 51.09 171 SER A C 1
ATOM 1275 O O . SER A 1 171 ? 35.203 -1.809 0.812 1.00 51.09 171 SER A O 1
ATOM 1277 N N . ASP A 1 172 ? 33.648 -2.540 2.264 1.00 53.59 172 ASP A N 1
ATOM 1278 C CA . ASP A 1 172 ? 34.575 -3.322 3.090 1.00 53.59 172 ASP A CA 1
ATOM 1279 C C . ASP A 1 172 ? 35.101 -4.568 2.360 1.00 53.59 172 ASP A C 1
ATOM 1281 O O . ASP A 1 172 ? 36.256 -4.956 2.544 1.00 53.59 172 ASP A O 1
ATOM 1285 N N . SER A 1 173 ? 34.289 -5.189 1.496 1.00 48.06 173 SER A N 1
ATOM 1286 C CA . SER A 1 173 ? 34.714 -6.356 0.710 1.00 48.06 173 SER A CA 1
ATOM 1287 C C . SER A 1 173 ? 35.693 -6.008 -0.416 1.00 48.06 173 SER A C 1
ATOM 1289 O O . SER A 1 173 ? 36.623 -6.769 -0.660 1.00 48.06 173 SER A O 1
ATOM 1291 N N . THR A 1 174 ? 35.574 -4.827 -1.032 1.00 49.03 174 THR A N 1
ATOM 1292 C CA . THR A 1 174 ? 36.528 -4.349 -2.051 1.00 49.03 174 THR A CA 1
ATOM 1293 C C . THR A 1 174 ? 37.875 -3.896 -1.484 1.00 49.03 174 THR A C 1
ATOM 1295 O O . THR A 1 174 ? 38.824 -3.721 -2.240 1.00 49.03 174 THR A O 1
ATOM 1298 N N . SER A 1 175 ? 37.983 -3.718 -0.164 1.00 48.31 175 SER A N 1
ATOM 1299 C CA . SER A 1 175 ? 39.224 -3.278 0.489 1.00 48.31 175 SER A CA 1
ATOM 1300 C C . SER A 1 175 ? 40.167 -4.434 0.864 1.00 48.31 175 SER A C 1
ATOM 1302 O O . SER A 1 175 ? 41.281 -4.178 1.306 1.00 48.31 175 SER A O 1
ATOM 1304 N N . ARG A 1 176 ? 39.755 -5.703 0.693 1.00 50.06 176 ARG A N 1
ATOM 1305 C CA . ARG A 1 176 ? 40.573 -6.891 1.027 1.00 50.06 176 ARG A CA 1
ATOM 1306 C C . ARG A 1 176 ? 41.258 -7.575 -0.161 1.00 50.06 176 ARG A C 1
ATOM 1308 O O . ARG A 1 176 ? 42.074 -8.457 0.072 1.00 50.06 176 ARG A O 1
ATOM 1315 N N . ASP A 1 177 ? 41.022 -7.127 -1.393 1.00 48.41 177 ASP A N 1
ATOM 1316 C CA . ASP A 1 177 ? 41.675 -7.668 -2.602 1.00 48.41 177 ASP A CA 1
ATOM 1317 C C . ASP A 1 177 ? 42.949 -6.883 -3.006 1.00 48.41 177 ASP A C 1
ATOM 1319 O O . ASP A 1 177 ? 43.351 -6.879 -4.169 1.00 48.41 177 ASP A O 1
ATOM 1323 N N . GLY A 1 178 ? 43.580 -6.178 -2.056 1.00 49.97 178 GLY A N 1
ATOM 1324 C CA . GLY A 1 178 ? 44.711 -5.271 -2.305 1.00 49.97 178 GLY A CA 1
ATOM 1325 C C . GLY A 1 178 ? 45.990 -5.526 -1.500 1.00 49.97 178 GLY A C 1
ATOM 1326 O O . GLY A 1 178 ? 46.919 -4.732 -1.616 1.00 49.97 178 GLY A O 1
ATOM 1327 N N . GLU A 1 179 ? 46.073 -6.594 -0.704 1.00 49.75 179 GLU A N 1
ATOM 1328 C CA . GLU A 1 179 ? 47.267 -6.912 0.098 1.00 49.75 179 GLU A CA 1
ATOM 1329 C C . GLU A 1 179 ? 47.653 -8.390 -0.054 1.00 49.75 179 GLU A C 1
ATOM 1331 O O . GLU A 1 179 ? 47.583 -9.181 0.878 1.00 49.75 179 GLU A O 1
ATOM 1336 N N . ASP A 1 180 ? 48.067 -8.775 -1.262 1.00 50.97 180 ASP A N 1
ATOM 1337 C CA . ASP A 1 180 ? 48.952 -9.931 -1.430 1.00 50.97 180 ASP A CA 1
ATOM 1338 C C . ASP A 1 180 ? 49.926 -9.639 -2.574 1.00 50.97 180 ASP A C 1
ATOM 1340 O O . ASP A 1 180 ? 49.656 -9.851 -3.759 1.00 50.97 180 ASP A O 1
ATOM 1344 N N . GLY A 1 181 ? 51.038 -8.992 -2.226 1.00 51.75 181 GLY A N 1
ATOM 1345 C CA . GLY A 1 181 ? 51.989 -8.521 -3.221 1.00 51.75 181 GLY A CA 1
ATOM 1346 C C . GLY A 1 181 ? 53.139 -7.684 -2.681 1.00 51.75 181 GLY A C 1
ATOM 1347 O O . GLY A 1 181 ? 53.341 -6.578 -3.184 1.00 51.75 181 GLY A O 1
ATOM 1348 N N . ARG A 1 182 ? 53.900 -8.209 -1.709 1.00 45.66 182 ARG A N 1
ATOM 1349 C CA . ARG A 1 182 ? 55.382 -8.236 -1.717 1.00 45.66 182 ARG A CA 1
ATOM 1350 C C . ARG A 1 182 ? 55.969 -8.852 -0.456 1.00 45.66 182 ARG A C 1
ATOM 1352 O O . ARG A 1 182 ? 55.576 -8.422 0.645 1.00 45.66 182 ARG A O 1
#

Foldseek 3Di:
DDDQDADPPPRDSAWDFDADPVRHRPWIAHPPPRDTDDPVNVVSVVVVVVVDDDDPDDDQPKDQLLVLLVVLLVLVVVLDVDPDDDPQVSLQVSSLLLVVQFFKWAQDPVRDTGTDDPVQSVQWGQGRSRAWTHHPVPPDIGGRIITRPVSSVVSSVVVSVVSVVVVVVVVVVVVPVPPDDD

Secondary structure (DSSP, 8-state):
-------TTT----EEEEE-TTS-EEEEEETTT-PEEPHHHHHHHHHHHHHS---------EEEHHHHHHHHHHHHHTT-----S-HHHHHHHHHHHHHHHS--EEE-TT--EEEPPHHHHHHEEEETTTTEEEETT-PPPB--EEEEHHHHHHHHHHHHHHHHHHHHHHHHHHTSTT----